Protein AF-A0A969S0E7-F1 (afdb_monomer_lite)

pLDDT: mean 75.43, std 19.83, range [30.55, 97.62]

Sequence (109 aa):
MEELLG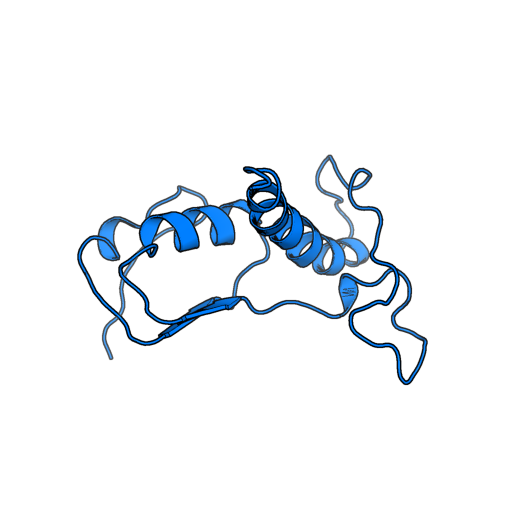DRDTNDYASLKGRQWDVCIDNPTTVPHWVRDAAAVLKGNVKQYIFISTISVYSDSSKPDSDESAPRENTQVLTPWPKHPRHYAPICAYMALKSVQRRRSASPI

Structure (mmCIF, N/CA/C/O backbone):
data_AF-A0A969S0E7-F1
#
_entry.id   AF-A0A969S0E7-F1
#
loop_
_atom_site.group_PDB
_atom_site.id
_atom_site.type_symbol
_atom_site.label_atom_id
_atom_site.label_alt_id
_atom_site.label_comp_id
_atom_site.label_asym_id
_atom_site.label_entity_id
_atom_site.label_seq_id
_atom_site.pdbx_PDB_ins_code
_atom_site.Cartn_x
_atom_site.Cartn_y
_atom_site.Cartn_z
_atom_site.occupancy
_atom_site.B_iso_or_equiv
_atom_site.auth_seq_id
_atom_site.auth_comp_id
_atom_site.auth_asym_id
_atom_site.auth_atom_id
_atom_site.pdbx_PDB_model_num
ATOM 1 N N . MET A 1 1 ? -18.079 13.468 1.708 1.00 69.50 1 MET A N 1
ATOM 2 C CA . MET A 1 1 ? -16.752 12.825 1.665 1.00 69.50 1 MET A CA 1
ATOM 3 C C . MET A 1 1 ? -16.157 12.966 3.052 1.00 69.50 1 MET A C 1
ATOM 5 O O . MET A 1 1 ? -16.311 14.033 3.631 1.00 69.50 1 MET A O 1
ATOM 9 N N . GLU A 1 2 ? -15.619 11.890 3.619 1.00 93.69 2 GLU A N 1
ATOM 10 C CA . GLU A 1 2 ? -14.883 11.947 4.888 1.00 93.69 2 GLU A CA 1
ATOM 11 C C . GLU A 1 2 ? -13.395 12.065 4.563 1.00 93.69 2 GLU A C 1
ATOM 13 O O . GLU A 1 2 ? -12.912 11.408 3.639 1.00 93.69 2 GLU A O 1
ATOM 18 N N . GLU A 1 3 ? -12.684 12.890 5.321 1.00 94.69 3 GLU A N 1
ATOM 19 C CA . GLU A 1 3 ? -11.238 13.049 5.225 1.00 94.69 3 GLU A CA 1
ATOM 20 C C . GLU A 1 3 ? -10.629 12.778 6.598 1.00 94.69 3 GLU A C 1
ATOM 22 O O . GLU A 1 3 ? -11.125 13.253 7.621 1.00 94.69 3 GLU A O 1
ATOM 27 N N . LEU A 1 4 ? -9.561 11.984 6.620 1.00 95.38 4 LEU A N 1
ATOM 28 C CA . LEU A 1 4 ? -8.823 11.645 7.830 1.00 95.38 4 LEU A CA 1
ATOM 29 C C . LEU A 1 4 ? -7.425 12.239 7.718 1.00 95.38 4 LEU A C 1
ATOM 31 O O . LEU A 1 4 ? -6.714 11.986 6.748 1.00 95.38 4 LEU A O 1
ATOM 35 N N . LEU A 1 5 ? -7.045 13.029 8.717 1.00 96.12 5 LEU A N 1
ATOM 36 C CA . LEU A 1 5 ? -5.723 13.635 8.783 1.00 96.12 5 LEU A CA 1
ATOM 37 C C . LEU A 1 5 ? -4.698 12.641 9.334 1.00 96.12 5 LEU A C 1
ATOM 39 O O . LEU A 1 5 ? -5.024 11.777 10.155 1.00 96.12 5 LEU A O 1
ATOM 43 N N . GLY A 1 6 ? -3.466 12.781 8.865 1.00 94.12 6 GLY A N 1
ATOM 44 C CA . GLY A 1 6 ? -2.307 12.011 9.292 1.00 94.12 6 GLY A CA 1
ATOM 45 C C . GLY A 1 6 ? -1.079 12.416 8.485 1.00 94.12 6 GLY A C 1
ATOM 46 O O . GLY A 1 6 ? -1.193 13.073 7.447 1.00 94.12 6 GLY A O 1
ATOM 47 N N . ASP A 1 7 ? 0.089 12.010 8.960 1.00 93.81 7 ASP A N 1
ATOM 48 C CA . ASP A 1 7 ? 1.379 12.311 8.349 1.00 93.81 7 ASP A CA 1
ATOM 49 C C . ASP A 1 7 ? 2.252 11.052 8.334 1.00 93.81 7 ASP A C 1
ATOM 51 O O . ASP A 1 7 ? 2.593 10.467 9.361 1.00 93.81 7 ASP A O 1
ATOM 55 N N . ARG A 1 8 ? 2.618 10.617 7.128 1.00 89.38 8 ARG A N 1
ATOM 56 C CA . ARG A 1 8 ? 3.359 9.373 6.911 1.00 89.38 8 ARG A CA 1
ATOM 57 C C . ARG A 1 8 ? 4.838 9.499 7.277 1.00 89.38 8 ARG A C 1
ATOM 59 O O . ARG A 1 8 ? 5.450 8.483 7.608 1.00 89.38 8 ARG A O 1
ATOM 66 N N . ASP A 1 9 ? 5.399 10.710 7.245 1.00 89.25 9 ASP A N 1
ATOM 67 C CA . ASP A 1 9 ? 6.799 10.961 7.607 1.00 89.25 9 ASP A CA 1
ATOM 68 C C . ASP A 1 9 ? 7.009 10.906 9.118 1.00 89.25 9 ASP A C 1
ATOM 70 O O . ASP A 1 9 ? 8.011 10.368 9.590 1.00 89.25 9 ASP A O 1
ATOM 74 N N . THR A 1 10 ? 6.032 11.383 9.887 1.00 92.75 10 THR A N 1
ATOM 75 C CA . THR A 1 10 ? 6.045 11.316 11.356 1.00 92.75 10 THR A CA 1
ATOM 76 C C . THR A 1 10 ? 5.374 10.058 11.918 1.00 92.75 10 THR A C 1
ATOM 78 O O . THR A 1 10 ? 5.331 9.882 13.136 1.00 92.75 10 THR A O 1
ATOM 81 N N . ASN A 1 11 ? 4.920 9.143 11.048 1.00 90.12 11 ASN A N 1
ATOM 82 C CA . ASN A 1 11 ? 4.215 7.907 11.407 1.00 90.12 11 ASN A CA 1
ATOM 83 C C . ASN A 1 11 ? 2.885 8.155 12.160 1.00 90.12 11 ASN A C 1
ATOM 85 O O . ASN A 1 11 ? 2.474 7.367 13.019 1.00 90.12 11 ASN A O 1
ATOM 89 N N . ASP A 1 12 ? 2.196 9.251 11.839 1.00 96.31 12 ASP A N 1
ATOM 90 C CA . ASP A 1 12 ? 0.874 9.574 12.364 1.00 96.31 12 ASP A CA 1
ATOM 91 C C . ASP A 1 12 ? -0.237 8.898 11.550 1.00 96.31 12 ASP A C 1
ATOM 93 O O . ASP A 1 12 ? -0.673 9.367 10.497 1.00 96.31 12 ASP A O 1
ATOM 97 N N . TYR A 1 13 ? -0.723 7.786 12.100 1.00 94.62 13 TYR A N 1
ATOM 98 C CA . TYR A 1 13 ? -1.880 7.035 11.614 1.00 94.62 13 TYR A CA 1
ATOM 99 C C . TYR A 1 13 ? -2.985 6.930 12.674 1.00 94.62 13 TYR A C 1
ATOM 101 O O . TYR A 1 13 ? -3.783 5.987 12.657 1.00 94.62 13 TYR A O 1
ATOM 109 N N . ALA A 1 14 ? -3.019 7.839 13.656 1.00 95.56 14 ALA A N 1
ATOM 110 C CA . ALA A 1 14 ? -3.954 7.744 14.780 1.00 95.56 14 ALA A CA 1
ATOM 111 C C . ALA A 1 14 ? -5.420 7.707 14.317 1.00 95.56 14 ALA A C 1
ATOM 113 O O . ALA A 1 14 ? -6.217 6.939 14.857 1.00 95.56 14 ALA A O 1
ATOM 114 N N . SER A 1 15 ? -5.739 8.465 13.267 1.00 96.06 15 SER A N 1
ATOM 115 C CA . SER A 1 15 ? -7.070 8.549 12.661 1.00 96.06 15 SER A CA 1
ATOM 116 C C . SER A 1 15 ? -7.568 7.232 12.052 1.00 96.06 15 SER A C 1
ATOM 118 O O . SER A 1 15 ? -8.780 7.055 11.907 1.00 96.06 15 SER A O 1
ATOM 120 N N . LEU A 1 16 ? -6.666 6.291 11.742 1.00 94.94 16 LEU A N 1
ATOM 121 C CA . LEU A 1 16 ? -7.007 5.005 11.129 1.00 94.94 16 LEU A CA 1
ATOM 122 C C . LEU A 1 16 ? -7.344 3.902 12.146 1.00 94.94 16 LEU A C 1
ATOM 124 O O . LEU A 1 16 ? -7.903 2.869 11.777 1.00 94.94 16 LEU A O 1
ATOM 128 N N . LYS A 1 17 ? -6.990 4.080 13.424 1.00 91.38 17 LYS A N 1
ATOM 129 C CA . LYS A 1 17 ? -7.100 3.024 14.442 1.00 91.38 17 LYS A CA 1
ATOM 130 C C . LYS A 1 17 ? -8.560 2.654 14.729 1.00 91.38 17 LYS A C 1
ATOM 132 O O . LYS A 1 17 ? -9.398 3.521 14.950 1.00 91.38 17 LYS A O 1
ATOM 137 N N . GLY A 1 18 ? -8.846 1.350 14.778 1.00 89.75 18 GLY A N 1
ATOM 138 C CA . GLY A 1 18 ? -10.154 0.799 15.171 1.00 89.75 18 GLY A CA 1
ATOM 139 C C . GLY A 1 18 ? -11.261 0.912 14.117 1.00 89.75 18 GLY A C 1
ATOM 140 O O . GLY A 1 18 ? -12.382 0.473 14.360 1.00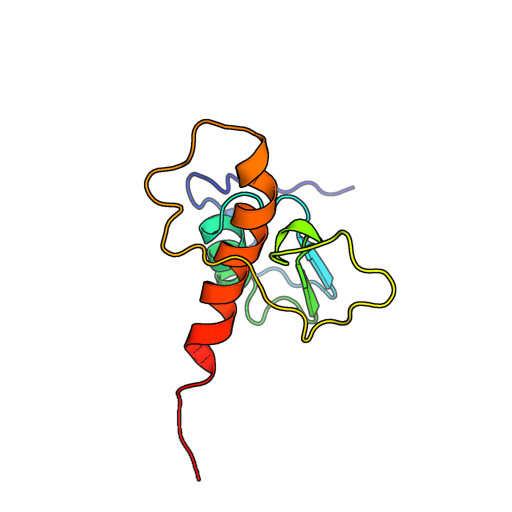 89.75 18 GLY A O 1
ATOM 141 N N . ARG A 1 19 ? -10.958 1.478 12.950 1.00 94.69 19 ARG A N 1
ATOM 142 C CA . ARG A 1 19 ? -11.876 1.575 11.812 1.00 94.69 19 ARG A CA 1
ATOM 143 C C . ARG A 1 19 ? -11.712 0.368 10.893 1.00 94.69 19 ARG A C 1
ATOM 145 O O . ARG A 1 19 ? -10.677 -0.288 10.931 1.00 94.69 19 ARG A O 1
ATOM 152 N N . GLN A 1 20 ? -12.724 0.083 10.075 1.00 96.69 20 GLN A N 1
ATOM 153 C CA . GLN A 1 20 ? -12.699 -1.023 9.117 1.00 96.69 20 GLN A CA 1
ATOM 154 C C . GLN A 1 20 ? -13.033 -0.547 7.707 1.00 96.69 20 GLN A C 1
ATOM 156 O O . GLN A 1 20 ? -13.885 0.324 7.533 1.00 96.69 20 GLN A O 1
ATOM 161 N N . TRP A 1 21 ? -12.392 -1.158 6.712 1.00 97.00 21 TRP A N 1
ATOM 162 C CA . TRP A 1 21 ? -12.644 -0.889 5.298 1.00 97.00 21 TRP A CA 1
ATOM 163 C C . TRP A 1 21 ? -12.596 -2.170 4.470 1.00 97.00 21 TRP A C 1
ATOM 165 O O . TRP A 1 21 ? -11.864 -3.113 4.773 1.00 97.00 21 TRP A O 1
ATOM 175 N N . ASP A 1 22 ? -13.338 -2.192 3.368 1.00 97.62 22 ASP A N 1
ATOM 176 C CA . ASP A 1 22 ? -13.241 -3.290 2.409 1.00 97.62 22 ASP A CA 1
ATOM 177 C C . ASP A 1 22 ? -11.914 -3.235 1.641 1.00 97.62 22 ASP A C 1
ATOM 179 O O . ASP A 1 22 ? -11.221 -4.244 1.512 1.00 97.62 22 ASP A O 1
ATOM 183 N N . VAL A 1 23 ? -11.518 -2.045 1.179 1.00 96.44 23 VAL A N 1
ATOM 184 C CA . VAL A 1 23 ? -10.334 -1.855 0.333 1.00 96.44 23 VAL A CA 1
ATOM 185 C C . VAL A 1 23 ? -9.558 -0.611 0.758 1.00 96.44 23 VAL A C 1
ATOM 187 O O . VAL A 1 23 ? -10.143 0.439 1.013 1.00 96.44 23 VAL A O 1
ATOM 190 N N . CYS A 1 24 ? -8.230 -0.719 0.785 1.00 94.31 24 CYS A N 1
ATOM 191 C CA . CYS A 1 24 ? -7.303 0.407 0.871 1.00 94.31 24 CYS A CA 1
ATOM 192 C C . CYS A 1 24 ? -6.517 0.508 -0.442 1.00 94.31 24 CYS A C 1
ATOM 194 O O . CYS A 1 24 ? -5.880 -0.464 -0.850 1.00 94.31 24 CYS A O 1
ATOM 196 N N . ILE A 1 25 ? -6.566 1.672 -1.094 1.00 93.06 25 ILE A N 1
ATOM 197 C CA . ILE A 1 25 ? -5.761 1.988 -2.279 1.00 93.06 25 ILE A CA 1
ATOM 198 C C . ILE A 1 25 ? -4.648 2.938 -1.840 1.00 93.06 25 ILE A C 1
ATOM 200 O O . ILE A 1 25 ? -4.907 4.089 -1.492 1.00 93.06 25 ILE A O 1
ATOM 204 N N . ASP A 1 26 ? -3.413 2.453 -1.847 1.00 89.06 26 ASP A N 1
ATOM 205 C CA . ASP A 1 26 ? -2.238 3.185 -1.390 1.00 89.06 26 ASP A CA 1
ATOM 206 C C . ASP A 1 26 ? -1.412 3.685 -2.583 1.00 89.06 26 ASP A C 1
ATOM 208 O O . ASP A 1 26 ? -0.659 2.931 -3.205 1.00 89.06 26 ASP A O 1
ATOM 212 N N . ASN A 1 27 ? -1.612 4.960 -2.929 1.00 80.88 27 ASN A N 1
ATOM 213 C CA . ASN A 1 27 ? -1.027 5.602 -4.108 1.00 80.88 27 ASN A CA 1
ATOM 214 C C . ASN A 1 27 ? 0.327 6.300 -3.834 1.00 80.88 27 ASN A C 1
ATOM 216 O O . ASN A 1 27 ? 1.277 6.047 -4.573 1.00 80.88 27 ASN A O 1
ATOM 220 N N . PRO A 1 28 ? 0.496 7.144 -2.791 1.00 72.88 28 PRO A N 1
ATOM 221 C CA . PRO A 1 28 ? 1.786 7.782 -2.555 1.00 72.88 28 PRO A CA 1
ATOM 222 C C . PRO A 1 28 ? 2.716 6.833 -1.796 1.00 72.88 28 PRO A C 1
ATOM 224 O O . PRO A 1 28 ? 2.714 6.781 -0.570 1.00 72.88 28 PRO A O 1
ATOM 227 N N . THR A 1 29 ? 3.537 6.081 -2.521 1.00 68.31 29 THR A N 1
ATOM 228 C CA . THR A 1 29 ? 4.358 5.005 -1.941 1.00 68.31 29 THR A CA 1
ATOM 229 C C . THR A 1 29 ? 5.860 5.220 -2.131 1.00 68.31 29 THR A C 1
ATOM 231 O O . THR A 1 29 ? 6.662 4.286 -2.112 1.00 68.31 29 THR A O 1
ATOM 234 N N . THR A 1 30 ? 6.252 6.486 -2.291 1.00 70.44 30 THR A N 1
ATOM 235 C CA . THR A 1 30 ? 7.627 6.899 -2.596 1.00 70.44 30 THR A CA 1
ATOM 236 C C . THR A 1 30 ? 8.627 6.495 -1.522 1.00 70.44 30 THR A C 1
ATOM 238 O O . THR A 1 30 ? 9.781 6.185 -1.822 1.00 70.44 30 THR A O 1
ATOM 241 N N . VAL A 1 31 ? 8.177 6.486 -0.267 1.00 74.94 31 VAL A N 1
ATOM 242 C CA . VAL A 1 31 ? 9.002 6.144 0.884 1.00 74.94 31 VAL A CA 1
ATOM 243 C C . VAL A 1 31 ? 8.540 4.800 1.456 1.00 74.94 31 VAL A C 1
ATOM 245 O O . VAL A 1 31 ? 7.344 4.544 1.586 1.00 74.94 31 VAL A O 1
ATOM 248 N N . PRO A 1 32 ? 9.450 3.892 1.828 1.00 74.56 32 PRO A N 1
ATOM 249 C CA . PRO A 1 32 ? 9.086 2.487 2.034 1.00 74.56 32 PRO A CA 1
ATOM 250 C C . PRO A 1 32 ? 8.457 2.234 3.384 1.00 74.56 32 PRO A C 1
ATOM 252 O O . PRO A 1 32 ? 7.669 1.300 3.551 1.00 74.56 32 PRO A O 1
ATOM 255 N N . HIS A 1 33 ? 8.887 3.019 4.373 1.00 79.44 33 HIS A N 1
ATOM 256 C CA . HIS A 1 33 ? 8.312 2.933 5.697 1.00 79.44 33 HIS A CA 1
ATOM 257 C C . HIS A 1 33 ? 6.859 3.412 5.660 1.00 79.44 33 HIS A C 1
ATOM 259 O O . HIS A 1 33 ? 6.043 2.762 6.289 1.00 79.44 33 HIS A O 1
ATOM 265 N N . TRP A 1 34 ? 6.484 4.365 4.792 1.00 86.62 34 TRP A N 1
ATOM 266 C CA . TRP A 1 34 ? 5.077 4.743 4.598 1.00 86.62 34 TRP A CA 1
ATOM 267 C C . TRP A 1 34 ? 4.179 3.530 4.321 1.00 86.62 34 TRP A C 1
ATOM 269 O O . TRP A 1 34 ? 3.201 3.315 5.027 1.00 86.62 34 TRP A O 1
ATOM 279 N N . VAL A 1 35 ? 4.553 2.683 3.356 1.00 85.50 35 VAL A N 1
ATOM 280 C CA . VAL A 1 35 ? 3.774 1.477 3.018 1.00 85.50 35 VAL A CA 1
ATOM 281 C C . VAL A 1 35 ? 3.800 0.463 4.160 1.00 85.50 35 VAL A C 1
ATOM 283 O O . VAL A 1 35 ? 2.779 -0.134 4.497 1.00 85.50 35 VAL A O 1
ATOM 286 N N . ARG A 1 36 ? 4.976 0.234 4.763 1.00 84.50 36 ARG A N 1
ATOM 287 C CA . ARG A 1 36 ? 5.134 -0.746 5.849 1.00 84.50 36 ARG A CA 1
ATOM 288 C C . ARG A 1 36 ? 4.294 -0.375 7.067 1.00 84.50 36 ARG A C 1
ATOM 290 O O . ARG A 1 36 ? 3.643 -1.251 7.636 1.00 84.50 36 ARG A O 1
ATOM 297 N N . ASP A 1 37 ? 4.340 0.888 7.454 1.00 90.00 37 ASP A N 1
ATOM 298 C CA . ASP A 1 37 ? 3.726 1.402 8.667 1.00 90.00 37 ASP A CA 1
ATOM 299 C C . ASP A 1 37 ? 2.207 1.513 8.482 1.00 90.00 37 ASP A C 1
ATOM 301 O O . ASP A 1 37 ? 1.454 1.002 9.314 1.00 90.00 37 ASP A O 1
ATOM 305 N N . ALA A 1 38 ? 1.744 2.017 7.330 1.00 90.81 38 ALA A N 1
ATOM 306 C CA . ALA A 1 38 ? 0.325 2.017 6.972 1.00 90.81 38 ALA A CA 1
ATOM 307 C C . ALA A 1 38 ? -0.261 0.594 6.946 1.00 90.81 38 ALA A C 1
ATOM 309 O O . ALA A 1 38 ? -1.286 0.325 7.580 1.00 90.81 38 ALA A O 1
ATOM 310 N N . ALA A 1 39 ? 0.415 -0.355 6.287 1.00 89.81 39 ALA A N 1
ATOM 311 C CA . ALA A 1 39 ? -0.020 -1.751 6.247 1.00 89.81 39 ALA A CA 1
ATOM 312 C C . ALA A 1 39 ? -0.016 -2.414 7.635 1.00 89.81 39 ALA A C 1
ATOM 314 O O . ALA A 1 39 ? -0.831 -3.301 7.895 1.00 89.81 39 ALA A O 1
ATOM 315 N N . ALA A 1 40 ? 0.887 -2.012 8.536 1.00 91.44 40 ALA A N 1
ATOM 316 C CA . ALA A 1 40 ? 0.910 -2.508 9.909 1.00 91.44 40 ALA A CA 1
ATOM 317 C C . ALA A 1 40 ? -0.296 -2.008 10.716 1.00 91.44 40 ALA A C 1
ATOM 319 O O . ALA A 1 40 ? -0.925 -2.809 11.406 1.00 91.44 40 ALA A O 1
ATOM 320 N N . VAL A 1 41 ? -0.647 -0.725 10.593 1.00 93.56 41 VAL A N 1
ATOM 321 C CA . VAL A 1 41 ? -1.798 -0.117 11.286 1.00 93.56 41 VAL A CA 1
ATOM 322 C C . VAL A 1 41 ? -3.129 -0.661 10.766 1.00 93.56 41 VAL A C 1
ATOM 324 O O . VAL A 1 41 ? -4.057 -0.895 11.540 1.00 93.56 41 VAL A O 1
ATOM 327 N N . LEU A 1 42 ? -3.220 -0.905 9.459 1.00 93.94 42 LEU A N 1
ATOM 328 C CA . LEU A 1 42 ? -4.432 -1.394 8.798 1.00 93.94 42 LEU A CA 1
ATOM 329 C C . LEU A 1 42 ? -4.582 -2.923 8.837 1.00 93.94 42 LEU A C 1
ATOM 331 O O . LEU A 1 42 ? -5.611 -3.462 8.422 1.00 93.94 42 LEU A O 1
ATOM 335 N N . LYS A 1 43 ? -3.579 -3.646 9.348 1.00 93.12 43 LYS A N 1
ATOM 336 C CA . LYS A 1 43 ? -3.600 -5.109 9.433 1.00 93.12 43 LYS A CA 1
ATOM 337 C C . LYS A 1 43 ? -4.802 -5.585 10.254 1.00 93.12 43 LYS A C 1
ATOM 339 O O . LYS A 1 43 ? -4.938 -5.246 11.422 1.00 93.12 43 LYS A O 1
ATOM 344 N N . GLY A 1 44 ? -5.631 -6.434 9.648 1.00 94.38 44 GLY A N 1
ATOM 345 C CA . GLY A 1 44 ? -6.839 -6.983 10.279 1.00 94.38 44 GLY A CA 1
ATOM 346 C C . GLY A 1 44 ? -8.063 -6.064 10.214 1.00 94.38 44 GLY A C 1
ATOM 347 O O . GLY A 1 44 ? -9.159 -6.517 10.514 1.00 94.38 44 GLY A O 1
ATOM 348 N N . ASN A 1 45 ? -7.888 -4.820 9.766 1.00 96.06 45 ASN A N 1
ATOM 349 C CA . ASN A 1 45 ? -8.947 -3.821 9.628 1.00 96.06 45 ASN A CA 1
ATOM 350 C C . ASN A 1 45 ? -9.342 -3.565 8.164 1.00 96.06 45 ASN A C 1
ATOM 352 O O . ASN A 1 45 ? -10.361 -2.934 7.898 1.00 96.06 45 ASN A O 1
ATOM 356 N N . VAL A 1 46 ? -8.54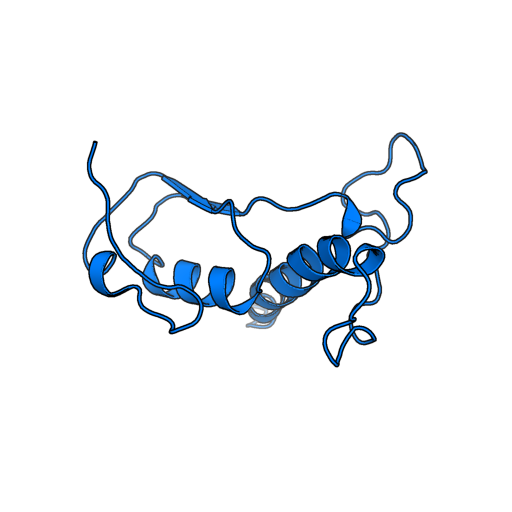6 -4.050 7.209 1.00 96.69 46 VAL A N 1
ATOM 357 C CA . VAL A 1 46 ? -8.808 -3.925 5.772 1.00 96.69 46 VAL A CA 1
ATOM 358 C C . VAL A 1 46 ? -8.830 -5.306 5.127 1.00 96.69 46 VAL A C 1
ATOM 360 O O . VAL A 1 46 ? -7.907 -6.094 5.348 1.00 96.69 46 VAL A O 1
ATOM 363 N N . LYS A 1 47 ? -9.857 -5.601 4.315 1.00 96.25 47 LYS A N 1
ATOM 364 C CA . LYS A 1 47 ? -9.958 -6.899 3.616 1.00 96.25 47 LYS A CA 1
ATOM 365 C C . LYS A 1 47 ? -8.942 -7.015 2.475 1.00 96.25 47 LYS A C 1
ATOM 367 O O . LYS A 1 47 ? -8.357 -8.081 2.298 1.00 96.25 47 LYS A O 1
ATOM 372 N N . GLN A 1 48 ? -8.694 -5.929 1.739 1.00 94.81 48 GLN A N 1
ATOM 373 C CA . GLN A 1 48 ? -7.707 -5.882 0.656 1.00 94.81 48 GLN A CA 1
ATOM 374 C C . GLN A 1 48 ? -6.866 -4.597 0.670 1.00 94.81 48 GLN A C 1
ATOM 376 O O . GLN A 1 48 ? -7.397 -3.489 0.642 1.00 94.81 48 GLN A O 1
ATOM 381 N N . TYR A 1 49 ? -5.541 -4.746 0.661 1.00 92.75 49 TYR A N 1
ATOM 382 C CA . TYR A 1 49 ? -4.588 -3.638 0.557 1.00 92.75 49 TYR A CA 1
ATOM 383 C C . TYR A 1 49 ? -3.952 -3.635 -0.833 1.00 92.75 49 TYR A C 1
ATOM 385 O O . TYR A 1 49 ? -3.302 -4.609 -1.216 1.00 92.75 49 TYR A O 1
ATOM 393 N N . ILE A 1 50 ? -4.129 -2.550 -1.582 1.00 91.56 50 ILE A N 1
ATOM 394 C CA . ILE A 1 50 ? -3.612 -2.385 -2.940 1.00 91.56 50 ILE A CA 1
ATOM 395 C C . ILE A 1 50 ? -2.511 -1.333 -2.901 1.00 91.56 50 ILE A C 1
ATOM 397 O O . ILE A 1 50 ? -2.775 -0.148 -2.733 1.00 91.56 50 ILE A O 1
ATOM 401 N N . PHE A 1 51 ? -1.273 -1.781 -3.070 1.00 85.69 51 PHE A N 1
ATOM 402 C CA . PHE A 1 51 ? -0.111 -0.916 -3.250 1.00 85.69 51 PHE A CA 1
ATOM 403 C C . PHE A 1 51 ? 0.099 -0.653 -4.745 1.00 85.69 51 PHE A C 1
ATOM 405 O O . PHE A 1 51 ? 0.153 -1.601 -5.533 1.00 85.69 51 PHE A O 1
ATOM 412 N N . ILE A 1 52 ? 0.249 0.618 -5.129 1.00 84.00 52 ILE A N 1
ATOM 413 C CA . ILE A 1 52 ? 0.579 0.994 -6.507 1.00 84.00 52 ILE A CA 1
ATOM 414 C C . ILE A 1 52 ? 2.100 0.999 -6.689 1.00 84.00 52 ILE A C 1
ATOM 416 O O . ILE A 1 52 ? 2.823 1.765 -6.052 1.00 84.00 52 ILE A O 1
ATOM 420 N N . SER A 1 53 ? 2.570 0.109 -7.566 1.00 80.31 53 SER A N 1
ATOM 421 C CA . SER A 1 53 ? 3.977 -0.027 -7.952 1.00 80.31 53 SER A CA 1
ATOM 422 C C . SER A 1 53 ? 4.303 0.796 -9.206 1.00 80.31 53 SER A C 1
ATOM 424 O O . SER A 1 53 ? 3.460 1.500 -9.756 1.00 80.31 53 SER A O 1
ATOM 426 N N . THR A 1 54 ? 5.532 0.664 -9.699 1.00 77.88 54 THR A N 1
ATOM 427 C CA . THR A 1 54 ? 5.998 1.240 -10.965 1.00 77.88 54 THR A CA 1
ATOM 428 C C . THR A 1 54 ? 6.786 0.215 -11.779 1.00 77.88 54 THR A C 1
ATOM 430 O O . THR A 1 54 ? 7.452 -0.651 -11.213 1.00 77.88 54 THR A O 1
ATOM 433 N N . ILE A 1 55 ? 6.759 0.344 -13.110 1.00 83.38 55 ILE A N 1
ATOM 434 C CA . ILE A 1 55 ? 7.586 -0.443 -14.040 1.00 83.38 55 ILE A CA 1
ATOM 435 C C . ILE A 1 55 ? 9.091 -0.221 -13.822 1.00 83.38 55 ILE A C 1
ATOM 437 O O . ILE A 1 55 ? 9.900 -1.086 -14.140 1.00 83.38 55 ILE A O 1
ATOM 441 N N . SER A 1 56 ? 9.487 0.905 -13.221 1.00 77.62 56 SER A N 1
ATOM 442 C CA . SER A 1 56 ? 10.896 1.231 -12.970 1.00 77.62 56 SER A CA 1
ATOM 443 C C . SER A 1 56 ? 11.589 0.313 -11.954 1.00 77.62 56 SER A C 1
ATOM 445 O O . SER A 1 56 ? 12.772 0.499 -11.699 1.00 77.62 56 SER A O 1
ATOM 447 N N . VAL A 1 57 ? 10.892 -0.668 -11.364 1.00 77.69 57 VAL A N 1
ATOM 448 C CA . VAL A 1 57 ? 11.536 -1.738 -10.576 1.00 77.69 57 VAL A CA 1
ATOM 449 C C . VAL A 1 57 ? 12.416 -2.655 -11.401 1.00 77.69 57 VAL A C 1
ATOM 451 O O . VAL A 1 57 ? 13.325 -3.273 -10.845 1.00 77.69 57 VAL A O 1
ATOM 454 N N . TYR A 1 58 ? 12.103 -2.812 -12.684 1.00 82.88 58 TYR A N 1
ATOM 455 C CA . TYR A 1 58 ? 12.826 -3.707 -13.571 1.00 82.88 58 TYR A CA 1
ATOM 456 C C . TYR A 1 58 ? 14.100 -3.025 -14.064 1.00 82.88 58 TYR A C 1
ATOM 458 O O . TYR A 1 58 ? 14.092 -1.827 -14.340 1.00 82.88 58 TYR A O 1
ATOM 466 N N . SER A 1 59 ? 15.193 -3.786 -14.174 1.00 85.38 59 SER A N 1
ATOM 467 C CA . SER A 1 59 ? 16.501 -3.248 -14.583 1.00 85.38 59 SER A CA 1
ATOM 468 C C . SER A 1 59 ? 16.568 -2.846 -16.054 1.00 85.38 59 SER A C 1
ATOM 470 O O . SER A 1 59 ? 17.484 -2.158 -16.490 1.00 85.38 59 SER A O 1
ATOM 472 N N . ASP A 1 60 ? 15.614 -3.325 -16.844 1.00 84.62 60 ASP A N 1
ATOM 473 C CA . ASP A 1 60 ? 15.476 -3.000 -18.253 1.00 84.62 60 ASP A CA 1
ATOM 474 C C . ASP A 1 60 ? 13.989 -3.016 -18.611 1.00 84.62 60 ASP A C 1
ATOM 476 O O . ASP A 1 60 ? 13.369 -4.074 -18.687 1.00 84.62 60 ASP A O 1
ATOM 480 N N . SER A 1 61 ? 13.414 -1.829 -18.802 1.00 80.69 61 SER A N 1
ATOM 481 C CA . SER A 1 61 ? 12.019 -1.647 -19.211 1.00 80.69 61 SER A CA 1
ATOM 482 C C . SER A 1 61 ? 11.856 -1.451 -20.722 1.00 80.69 61 SER A C 1
ATOM 484 O O . SER A 1 61 ? 10.757 -1.143 -21.180 1.00 80.69 61 SER A O 1
ATOM 486 N N . SER A 1 62 ? 12.933 -1.591 -21.505 1.00 86.25 62 SER A N 1
ATOM 487 C CA . SER A 1 62 ? 12.898 -1.388 -22.959 1.00 86.25 62 SER A CA 1
ATOM 488 C C . SER A 1 62 ? 12.431 -2.618 -23.735 1.00 86.25 62 SER A C 1
ATOM 490 O O . SER A 1 62 ? 12.089 -2.503 -24.911 1.00 86.25 62 SER A O 1
ATOM 492 N N . LYS A 1 63 ? 12.406 -3.786 -23.086 1.00 85.31 63 LYS A N 1
ATOM 493 C CA . LYS A 1 63 ? 12.028 -5.062 -23.692 1.00 85.31 63 LYS A CA 1
ATOM 494 C C . LYS A 1 63 ? 10.506 -5.220 -23.742 1.00 85.31 63 LYS A C 1
ATOM 496 O O . LYS A 1 63 ? 9.893 -5.360 -22.677 1.00 85.31 63 LYS A O 1
ATOM 501 N N . PRO A 1 64 ? 9.901 -5.249 -24.943 1.00 88.25 64 PRO A N 1
ATOM 502 C CA . PRO A 1 64 ? 8.493 -5.594 -25.099 1.00 88.25 64 PRO A CA 1
ATOM 503 C C . PRO A 1 64 ? 8.209 -6.985 -24.529 1.00 88.25 64 PRO A C 1
ATOM 505 O O . PRO A 1 64 ? 9.106 -7.826 -24.469 1.00 88.25 64 PRO A O 1
ATOM 508 N N . ASP A 1 65 ? 6.965 -7.206 -24.110 1.00 91.06 65 ASP A N 1
ATOM 509 C CA . ASP A 1 65 ? 6.459 -8.508 -23.654 1.00 91.06 65 ASP A CA 1
ATOM 510 C C . ASP A 1 65 ? 7.190 -9.109 -22.435 1.00 91.06 65 ASP A C 1
ATOM 512 O O . ASP A 1 65 ? 7.099 -10.306 -22.169 1.00 91.06 65 ASP A O 1
ATOM 516 N N . SER A 1 66 ? 7.902 -8.278 -21.664 1.00 88.56 66 SER A N 1
ATOM 517 C CA . SER A 1 66 ? 8.464 -8.678 -20.368 1.00 88.56 66 SER A CA 1
ATOM 518 C C . SER A 1 66 ? 7.350 -8.913 -19.342 1.00 88.56 66 SER A C 1
ATOM 520 O O . SER A 1 66 ? 6.417 -8.115 -19.249 1.00 88.56 66 SER A O 1
ATOM 522 N N . ASP A 1 67 ? 7.477 -9.969 -18.540 1.00 92.06 67 ASP A N 1
ATOM 523 C CA . ASP A 1 67 ? 6.536 -10.325 -17.472 1.00 92.06 67 ASP A CA 1
ATOM 524 C C . ASP A 1 67 ? 7.090 -9.996 -16.067 1.00 92.06 67 ASP A C 1
ATOM 526 O O . ASP A 1 67 ? 8.176 -9.430 -15.902 1.00 92.06 67 ASP A O 1
ATOM 530 N N . GLU A 1 68 ? 6.356 -10.365 -15.014 1.00 89.38 68 GLU A N 1
ATOM 531 C CA . GLU A 1 68 ? 6.738 -10.112 -13.620 1.00 89.38 68 GLU A CA 1
ATOM 532 C C . GLU A 1 68 ? 7.961 -10.912 -13.130 1.00 89.38 68 GLU A C 1
ATOM 534 O O . GLU A 1 68 ? 8.431 -10.708 -11.999 1.00 89.38 68 GLU A O 1
ATOM 539 N N . SER A 1 69 ? 8.493 -11.813 -13.963 1.00 90.44 69 SER A N 1
ATOM 540 C CA . SER A 1 69 ? 9.734 -12.548 -13.707 1.00 90.44 69 SER A CA 1
ATOM 541 C C . SER A 1 69 ? 10.988 -11.791 -14.161 1.00 90.44 69 SER A C 1
ATOM 543 O O . SER A 1 69 ? 12.101 -12.202 -13.817 1.00 90.44 69 SER A O 1
ATOM 545 N N . ALA A 1 70 ? 10.825 -10.665 -14.870 1.00 89.12 70 ALA A N 1
ATOM 546 C CA . ALA A 1 70 ? 11.933 -9.870 -15.378 1.00 89.12 70 ALA A CA 1
ATOM 547 C C . ALA A 1 70 ? 12.913 -9.431 -14.265 1.00 89.12 70 ALA A C 1
ATOM 549 O O . ALA A 1 70 ? 12.504 -9.152 -13.126 1.00 89.12 70 ALA A O 1
ATOM 550 N N . PRO A 1 71 ? 14.223 -9.339 -14.573 1.00 88.31 71 PRO A N 1
ATOM 551 C CA . PRO A 1 71 ? 15.222 -8.907 -13.606 1.00 88.31 71 PRO A CA 1
ATOM 552 C C . PRO A 1 71 ? 14.892 -7.533 -13.020 1.00 88.31 71 PRO A C 1
ATOM 554 O O . PRO A 1 71 ? 14.514 -6.597 -13.727 1.00 88.31 71 PRO A O 1
ATOM 557 N N . ARG A 1 72 ? 15.044 -7.415 -11.701 1.00 82.44 72 ARG A N 1
ATOM 558 C CA . ARG A 1 72 ? 14.822 -6.165 -10.970 1.00 82.44 72 ARG A CA 1
ATOM 559 C C . ARG A 1 72 ? 16.134 -5.443 -10.737 1.00 82.44 72 ARG A C 1
ATOM 561 O O . ARG A 1 72 ? 17.181 -6.078 -10.627 1.00 82.44 72 ARG A O 1
ATOM 568 N N . GLU A 1 73 ? 16.053 -4.128 -10.595 1.00 76.94 73 GLU A N 1
ATOM 569 C CA . GLU A 1 73 ? 17.201 -3.312 -10.226 1.00 76.94 73 GLU A CA 1
ATOM 570 C C . GLU A 1 73 ? 17.841 -3.782 -8.915 1.00 76.94 73 GLU A C 1
ATOM 572 O O . GLU A 1 73 ? 17.157 -4.114 -7.935 1.00 76.94 73 GLU A O 1
ATOM 577 N N . ASN A 1 74 ? 19.177 -3.778 -8.870 1.00 71.62 74 ASN A N 1
ATOM 578 C CA . ASN A 1 74 ? 19.886 -4.032 -7.623 1.00 71.62 74 ASN A CA 1
ATOM 579 C C . ASN A 1 74 ? 19.927 -2.758 -6.795 1.00 71.62 74 ASN A C 1
ATOM 581 O O . ASN A 1 74 ? 20.755 -1.868 -6.970 1.00 71.62 74 ASN A O 1
ATOM 585 N N . THR A 1 75 ? 19.054 -2.712 -5.811 1.00 61.22 75 THR A N 1
ATOM 586 C CA . THR A 1 75 ? 18.847 -1.498 -5.042 1.00 61.22 75 THR A CA 1
ATOM 587 C C . THR A 1 75 ? 19.505 -1.544 -3.652 1.00 61.22 75 THR A C 1
ATOM 589 O O . THR A 1 75 ? 19.311 -0.684 -2.791 1.00 61.22 75 THR A O 1
ATOM 592 N N . GLN A 1 76 ? 20.386 -2.524 -3.406 1.00 57.81 76 GLN A N 1
ATOM 593 C CA . GLN A 1 76 ? 21.324 -2.428 -2.276 1.00 57.81 76 GLN A CA 1
ATOM 594 C C . GLN A 1 76 ? 22.347 -1.296 -2.468 1.00 57.81 76 GLN A C 1
ATOM 596 O O . GLN A 1 76 ? 22.972 -0.871 -1.506 1.00 57.81 76 GLN A O 1
ATOM 601 N N . VAL A 1 77 ? 22.475 -0.780 -3.695 1.00 52.75 77 VAL A N 1
ATOM 602 C CA . VAL A 1 77 ? 23.424 0.275 -4.078 1.00 52.75 77 VAL A C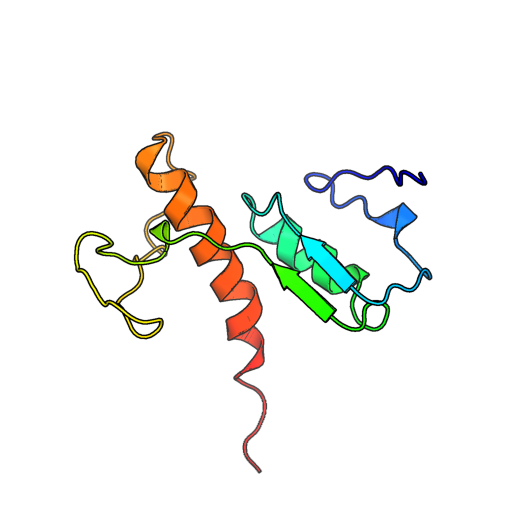A 1
ATOM 603 C C . VAL A 1 77 ? 22.826 1.690 -3.936 1.00 52.75 77 VAL A C 1
ATOM 605 O O . VAL A 1 77 ? 23.518 2.678 -4.149 1.00 52.75 77 VAL A O 1
ATOM 608 N N . LEU A 1 78 ? 21.545 1.824 -3.561 1.00 54.31 78 LEU A N 1
ATOM 609 C CA . LEU A 1 78 ? 20.813 3.105 -3.572 1.00 54.31 78 LEU A CA 1
ATOM 610 C C . LEU A 1 78 ? 20.783 3.827 -2.212 1.00 54.31 78 LEU A C 1
ATOM 612 O O . LEU A 1 78 ? 19.919 4.668 -1.967 1.00 54.31 78 LEU A O 1
ATOM 616 N N . THR A 1 79 ? 21.725 3.512 -1.321 1.00 50.06 79 THR A N 1
ATOM 617 C CA . THR A 1 79 ? 21.911 4.209 -0.039 1.00 50.06 79 THR A CA 1
ATOM 618 C C . THR A 1 79 ? 23.291 4.874 0.012 1.00 50.06 79 THR A C 1
ATOM 620 O O . THR A 1 79 ? 24.277 4.158 -0.175 1.00 50.06 79 THR A O 1
ATOM 623 N N . PRO A 1 80 ? 23.408 6.187 0.316 1.00 57.91 80 PRO A N 1
ATOM 624 C CA . PRO A 1 80 ? 22.353 7.125 0.735 1.00 57.91 80 PRO A CA 1
ATOM 625 C C . PRO A 1 80 ? 21.461 7.617 -0.421 1.00 57.91 80 PRO A C 1
ATOM 627 O O . PRO A 1 80 ? 21.787 7.413 -1.587 1.00 57.91 80 PRO A O 1
ATOM 630 N N . TRP A 1 81 ? 20.335 8.264 -0.076 1.00 52.34 81 TRP A N 1
ATOM 631 C CA . TRP A 1 81 ? 19.295 8.707 -1.017 1.00 52.34 81 TRP A CA 1
ATOM 632 C C . TRP A 1 81 ? 19.899 9.416 -2.242 1.00 52.34 81 TRP A C 1
ATOM 634 O O . TRP A 1 81 ? 20.545 10.461 -2.090 1.00 52.34 81 TRP A O 1
ATOM 644 N N . PRO A 1 82 ? 19.736 8.876 -3.460 1.00 54.09 82 PRO A N 1
ATOM 645 C CA . PRO A 1 82 ? 20.344 9.477 -4.629 1.00 54.09 82 PRO A CA 1
ATOM 646 C C . PRO A 1 82 ? 19.665 10.808 -4.946 1.00 54.09 82 PRO A C 1
ATOM 648 O O . PRO A 1 82 ? 18.445 10.921 -5.024 1.00 54.09 82 PRO A O 1
ATOM 651 N N . LYS A 1 83 ? 20.480 11.837 -5.183 1.00 49.47 83 LYS A N 1
ATOM 652 C CA . LYS A 1 83 ? 20.002 13.191 -5.499 1.00 49.47 83 LYS A CA 1
ATOM 653 C C . LYS A 1 83 ? 19.411 13.316 -6.913 1.00 49.47 83 LYS A C 1
ATOM 655 O O . LYS A 1 83 ? 18.849 14.356 -7.237 1.00 49.47 83 LYS A O 1
ATOM 660 N N . HIS A 1 84 ? 19.531 12.282 -7.755 1.00 52.44 84 HIS A N 1
ATOM 661 C CA . HIS A 1 84 ? 19.132 12.332 -9.164 1.00 52.44 84 HIS A CA 1
ATOM 662 C C . HIS A 1 84 ? 17.742 11.711 -9.431 1.00 52.44 84 HIS A C 1
ATOM 664 O O . HIS A 1 84 ? 17.535 10.544 -9.090 1.00 52.44 84 HIS A O 1
ATOM 670 N N . PRO A 1 85 ? 16.832 12.424 -10.134 1.00 51.97 85 PRO A N 1
ATOM 671 C CA . PRO A 1 85 ? 15.453 11.998 -10.431 1.00 51.97 85 PRO A CA 1
ATOM 672 C C . PRO A 1 85 ? 15.319 10.613 -11.074 1.00 51.97 85 PRO A C 1
ATOM 674 O O . PRO A 1 85 ? 14.364 9.890 -10.807 1.00 51.97 85 PRO A O 1
ATOM 677 N N . ARG A 1 86 ? 16.304 10.215 -11.890 1.00 54.59 86 ARG A N 1
ATOM 678 C CA . ARG A 1 86 ? 16.307 8.945 -12.635 1.00 54.59 86 ARG A CA 1
ATOM 679 C C . ARG A 1 86 ? 16.282 7.705 -11.729 1.00 54.59 86 ARG A C 1
ATOM 681 O O . ARG A 1 86 ? 15.884 6.641 -12.183 1.00 54.59 86 ARG A O 1
ATOM 688 N N . HIS A 1 87 ? 16.657 7.847 -10.457 1.00 55.94 87 HIS A N 1
ATOM 689 C CA . HIS A 1 87 ? 16.663 6.750 -9.490 1.00 55.94 87 HIS A CA 1
ATOM 690 C C . HIS A 1 87 ? 15.452 6.750 -8.545 1.00 55.94 87 HIS A C 1
ATOM 692 O O . HIS A 1 87 ? 15.298 5.795 -7.796 1.00 55.94 87 HIS A O 1
ATOM 698 N N . TYR A 1 88 ? 14.559 7.749 -8.588 1.00 54.62 88 TYR A N 1
ATOM 699 C CA . TYR A 1 88 ? 13.432 7.833 -7.645 1.00 54.62 88 TYR A CA 1
ATOM 700 C C . TYR A 1 88 ? 12.396 6.722 -7.861 1.00 54.62 88 TYR A C 1
ATOM 702 O O . TYR A 1 88 ? 12.035 6.033 -6.914 1.00 54.62 88 TYR A O 1
ATOM 710 N N . ALA A 1 89 ? 11.957 6.482 -9.099 1.00 52.84 89 ALA A N 1
ATOM 711 C CA . ALA A 1 89 ? 10.943 5.462 -9.385 1.00 52.84 89 ALA A CA 1
ATOM 712 C C . ALA A 1 89 ? 11.411 4.004 -9.117 1.00 52.84 89 ALA A C 1
ATOM 714 O O . ALA A 1 89 ? 10.660 3.258 -8.487 1.00 52.84 89 ALA A O 1
ATOM 715 N N . PRO A 1 90 ? 12.642 3.581 -9.482 1.00 52.84 90 PRO A N 1
ATOM 716 C CA . PRO A 1 90 ? 13.180 2.268 -9.090 1.00 52.84 90 PRO A CA 1
ATOM 717 C C . PRO A 1 90 ? 13.260 2.053 -7.572 1.00 52.84 90 PRO A C 1
ATOM 719 O O . PRO A 1 90 ? 13.154 0.928 -7.078 1.00 52.84 90 PRO A O 1
ATOM 722 N N . ILE A 1 91 ? 13.428 3.139 -6.815 1.00 54.44 91 ILE A N 1
ATOM 723 C CA . ILE A 1 91 ? 13.564 3.119 -5.359 1.00 54.44 91 ILE A CA 1
ATOM 724 C C . ILE A 1 91 ? 12.232 2.859 -4.662 1.00 54.44 91 ILE A C 1
ATOM 726 O O . ILE A 1 91 ? 12.182 1.971 -3.807 1.00 54.44 91 ILE A O 1
ATOM 730 N N . CYS A 1 92 ? 11.163 3.565 -5.047 1.00 51.09 92 CYS A N 1
ATOM 731 C CA . CYS A 1 92 ? 9.842 3.443 -4.414 1.00 51.09 92 CYS A CA 1
ATOM 732 C C . CYS A 1 92 ? 9.399 1.978 -4.329 1.00 51.09 92 CYS A C 1
ATOM 734 O O . CYS A 1 92 ? 8.953 1.483 -3.293 1.00 51.09 92 CYS A O 1
ATOM 736 N N . ALA A 1 93 ? 9.607 1.245 -5.420 1.00 49.78 93 ALA A N 1
ATOM 737 C CA . ALA A 1 93 ? 9.094 -0.101 -5.544 1.00 49.78 93 ALA A CA 1
ATOM 738 C C . ALA A 1 93 ? 10.113 -1.206 -5.182 1.00 49.78 93 ALA A C 1
ATOM 740 O O . ALA A 1 93 ? 9.696 -2.247 -4.670 1.00 49.78 93 ALA A O 1
ATOM 741 N N . TYR A 1 94 ? 11.436 -0.974 -5.247 1.00 51.84 94 TYR A N 1
ATOM 742 C CA . TYR A 1 94 ? 12.381 -1.854 -4.534 1.00 51.84 94 TYR A CA 1
ATOM 743 C C . TYR A 1 94 ? 12.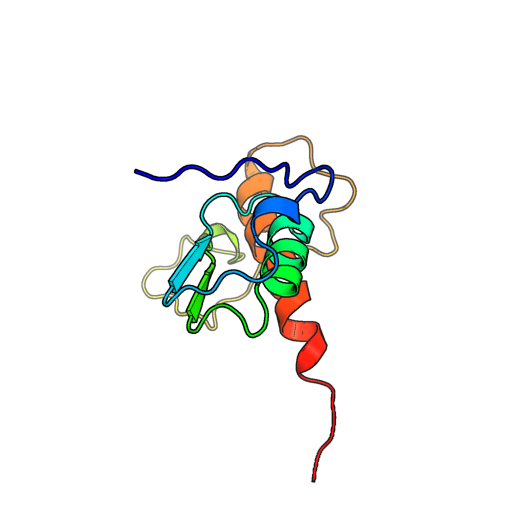133 -1.861 -3.032 1.00 51.84 94 TYR A C 1
ATOM 745 O O . TYR A 1 94 ? 12.172 -2.908 -2.376 1.00 51.84 94 TYR A O 1
ATOM 753 N N . MET A 1 95 ? 11.929 -0.684 -2.456 1.00 50.88 95 MET A N 1
ATOM 754 C CA . MET A 1 95 ? 11.880 -0.606 -1.016 1.00 50.88 95 MET A CA 1
ATOM 755 C C . MET A 1 95 ? 10.532 -1.131 -0.462 1.00 50.88 95 MET A C 1
ATOM 757 O O . MET A 1 95 ? 10.492 -1.615 0.674 1.00 50.88 95 MET A O 1
ATOM 761 N N . ALA A 1 96 ? 9.471 -1.162 -1.282 1.00 47.94 96 ALA A N 1
ATOM 762 C CA . ALA A 1 96 ? 8.239 -1.913 -1.015 1.00 47.94 96 ALA A CA 1
ATOM 763 C C . ALA A 1 96 ? 8.449 -3.446 -1.048 1.00 47.94 96 ALA A C 1
ATOM 765 O O . ALA A 1 96 ? 7.902 -4.170 -0.220 1.00 47.94 96 ALA A O 1
ATOM 766 N N . LEU A 1 97 ? 9.311 -3.973 -1.927 1.00 46.06 97 LEU A N 1
ATOM 767 C CA . LEU A 1 97 ? 9.570 -5.420 -2.031 1.00 46.06 97 LEU A CA 1
ATOM 768 C C . LEU A 1 97 ? 10.254 -6.014 -0.784 1.00 46.06 97 LEU A C 1
ATOM 770 O O . LEU A 1 97 ? 9.937 -7.140 -0.382 1.00 46.06 97 LEU A O 1
ATOM 774 N N . LYS A 1 98 ? 11.127 -5.258 -0.099 1.00 41.09 98 LYS A N 1
ATOM 775 C CA . LYS A 1 98 ? 11.761 -5.723 1.154 1.00 41.09 98 LYS A CA 1
ATOM 776 C C . LYS A 1 98 ? 10.789 -5.835 2.336 1.00 41.09 98 LYS A C 1
ATOM 778 O O . LYS A 1 98 ? 11.081 -6.585 3.269 1.00 41.09 98 LYS A O 1
ATOM 783 N N . SER A 1 99 ? 9.653 -5.128 2.338 1.00 40.03 99 SER A N 1
ATOM 784 C CA . SER A 1 99 ? 8.639 -5.286 3.397 1.00 40.03 99 SER A CA 1
ATOM 785 C C . SER A 1 99 ? 7.827 -6.579 3.224 1.00 40.03 99 SER A C 1
ATOM 787 O O . SER A 1 99 ? 7.487 -7.216 4.221 1.00 40.03 99 SER A O 1
ATOM 789 N N . VAL A 1 100 ? 7.608 -7.018 1.978 1.00 40.81 100 VAL A N 1
ATOM 790 C CA . VAL A 1 100 ? 6.867 -8.247 1.640 1.00 40.81 100 VAL A CA 1
ATOM 791 C C . VAL A 1 100 ? 7.742 -9.502 1.757 1.00 40.81 100 VAL A C 1
ATOM 793 O O . VAL A 1 100 ? 7.298 -10.522 2.285 1.00 40.81 100 VAL A O 1
ATOM 796 N N . GLN A 1 101 ? 9.009 -9.448 1.329 1.00 38.31 101 GLN A N 1
ATOM 797 C CA . GLN A 1 101 ? 9.881 -10.633 1.309 1.00 38.31 101 GLN A CA 1
ATOM 798 C C . GLN A 1 101 ? 10.292 -11.137 2.703 1.00 38.31 101 GLN A C 1
ATOM 800 O O . GLN A 1 101 ? 10.545 -12.331 2.865 1.00 38.31 101 GLN A O 1
ATOM 805 N N . ARG A 1 102 ? 10.289 -10.286 3.739 1.00 38.50 102 ARG A N 1
ATOM 806 C CA . ARG A 1 102 ? 10.727 -10.674 5.095 1.00 38.50 102 ARG A CA 1
ATOM 807 C C . ARG A 1 102 ? 9.753 -11.601 5.848 1.00 38.50 102 ARG A C 1
ATOM 809 O O . ARG A 1 102 ? 10.067 -11.998 6.963 1.00 38.50 102 ARG A O 1
ATOM 816 N N . ARG A 1 103 ? 8.597 -11.961 5.265 1.00 45.00 103 ARG A N 1
ATOM 817 C CA . ARG A 1 103 ? 7.634 -12.926 5.847 1.00 45.00 103 ARG A CA 1
ATOM 818 C C . ARG A 1 103 ? 7.598 -14.307 5.183 1.00 45.00 103 ARG A C 1
ATOM 820 O O . ARG A 1 103 ? 6.832 -15.146 5.637 1.00 45.00 103 ARG A O 1
ATOM 827 N N . ARG A 1 104 ? 8.403 -14.584 4.148 1.00 41.88 104 ARG A N 1
ATOM 828 C CA . ARG A 1 104 ? 8.453 -15.931 3.531 1.00 41.88 104 ARG A CA 1
ATOM 829 C C . ARG A 1 104 ? 9.446 -16.900 4.190 1.00 41.88 104 ARG A C 1
ATOM 831 O O . ARG A 1 104 ? 9.523 -18.047 3.776 1.00 41.88 104 ARG A O 1
ATOM 838 N N . SER A 1 105 ? 10.160 -16.481 5.234 1.00 42.69 105 SER A N 1
ATOM 839 C CA . SER A 1 105 ? 11.045 -17.344 6.027 1.00 42.69 105 SER A CA 1
ATOM 840 C C . SER A 1 105 ? 10.454 -17.616 7.417 1.00 42.69 105 SER A C 1
ATOM 842 O O . SER A 1 105 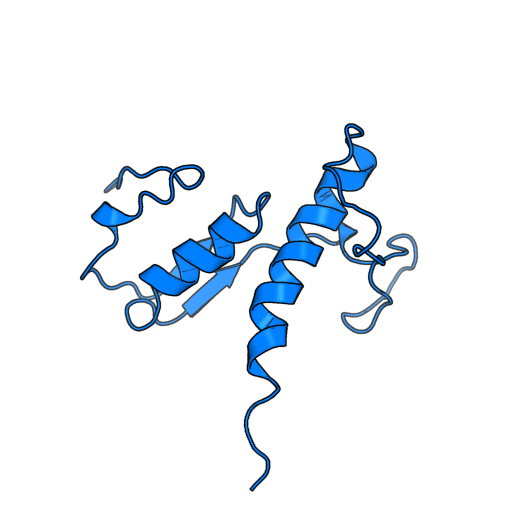? 10.969 -17.122 8.420 1.00 42.69 105 SER A O 1
ATOM 844 N N . ALA A 1 106 ? 9.347 -18.357 7.477 1.00 38.81 106 ALA A N 1
ATOM 845 C CA . ALA A 1 106 ? 8.853 -18.973 8.707 1.00 38.81 106 ALA A CA 1
ATOM 846 C C . ALA A 1 106 ? 8.178 -20.322 8.382 1.00 38.81 106 ALA A C 1
ATOM 848 O O . ALA A 1 106 ? 7.080 -20.350 7.838 1.00 38.81 106 ALA A O 1
ATOM 849 N N . SER A 1 107 ? 8.906 -21.385 8.740 1.00 30.55 107 SER A N 1
ATOM 850 C CA . SER A 1 107 ? 8.581 -22.818 8.861 1.00 30.55 107 SER A CA 1
ATOM 851 C C . SER A 1 107 ? 8.174 -23.652 7.631 1.00 30.55 107 SER A C 1
ATOM 853 O O . SER A 1 107 ? 7.104 -23.438 7.065 1.00 30.55 107 SER A O 1
ATOM 855 N N . PRO A 1 108 ? 8.961 -24.697 7.291 1.00 43.72 108 PRO A N 1
ATOM 856 C CA . PRO A 1 108 ? 8.439 -25.892 6.637 1.00 43.72 108 PRO A CA 1
ATOM 857 C C . PRO A 1 108 ? 7.691 -26.777 7.655 1.00 43.72 108 PRO A C 1
ATOM 859 O O . PRO A 1 108 ? 8.044 -26.799 8.837 1.00 43.72 108 PRO A O 1
ATOM 862 N N . ILE A 1 109 ? 6.646 -27.460 7.179 1.00 43.81 109 ILE A N 1
ATOM 863 C CA . ILE A 1 109 ? 6.033 -28.629 7.833 1.00 43.81 109 ILE A CA 1
ATOM 864 C C . ILE A 1 109 ? 6.906 -29.844 7.526 1.00 43.81 109 ILE A C 1
ATOM 866 O O . ILE A 1 109 ? 7.377 -29.918 6.367 1.00 43.81 109 ILE A O 1
#

Radius of gyration: 16.07 Å; chains: 1; bounding box: 40×42×40 Å

Secondary structure (DSSP, 8-state):
------BTTTTB-GGGTT--EEEEEE---SSHHHHHHHHHHSTTTEEEEEE---GGGBS---STT--TTSPBP-GGG--SPPSSGGGHHHHHHHHHHHHHHTTS-S---

Foldseek 3Di:
DDDFDADLVVLGPVSVAPAADAEDEAEPQLDLSSVLSVCVRCPPRYNYYHYDADPQQAPDPPDPPDDPVGHGDPCVPCPPPDPDPSCRRNRSHVSNVVSVVVPPPDDDD